Protein AF-D8SMZ9-F1 (afdb_monomer_lite)

Organism: Selaginella moellendorffii (NCBI:txid88036)

InterPro domains:
  IPR001005 SANT/Myb domain [PF00249] (5-55)
  IPR001005 SANT/Myb domain [PS50090] (1-57)
  IPR001005 SANT/Myb domain [SM00717] (4-57)
  IPR009057 Homedomain-like superfamily [SSF46689] (3-56)
 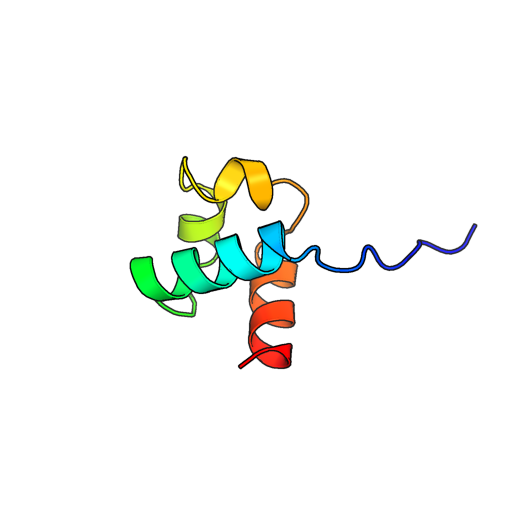 IPR017930 Myb domain [PS51294] (1-57)
  IPR044597 Single myb histone 1-6 [PTHR46267] (2-57)

Secondary structure (DSSP, 8-state):
------PPPHHHHHHHHHHHHHH-TT-HHHHHHSTTTTTTTTTS-HHHHHHHHHHH-

Sequence (57 aa):
VGQQKQKWTAEEEAALRAGVEKYGAGKWRAIQKDEEFGPVLVSRSNVDLKDKWRNIS

pLDDT: mean 87.16, std 13.39, range [39.72, 95.0]

Structure (mmCIF, N/CA/C/O backbone):
data_AF-D8SMZ9-F1
#
_entry.id   AF-D8SMZ9-F1
#
loop_
_atom_site.group_PDB
_atom_site.id
_atom_site.type_symbol
_atom_site.label_atom_id
_atom_site.label_alt_id
_atom_site.label_comp_id
_atom_site.label_asym_id
_atom_site.label_entity_id
_atom_site.label_seq_id
_atom_site.pdbx_PDB_ins_code
_atom_site.Cartn_x
_atom_site.Cartn_y
_atom_site.Cartn_z
_atom_site.occupancy
_atom_site.B_iso_or_equiv
_atom_site.auth_seq_id
_atom_site.auth_comp_id
_atom_site.auth_asym_id
_atom_site.auth_atom_id
_atom_site.pdbx_PDB_model_num
ATOM 1 N N . VAL A 1 1 ? 26.019 1.470 10.120 1.00 39.72 1 VAL A N 1
ATOM 2 C CA . VAL A 1 1 ? 24.664 2.034 10.321 1.00 39.72 1 VAL A CA 1
ATOM 3 C C . VAL A 1 1 ? 23.672 0.971 9.890 1.00 39.72 1 VAL A C 1
ATOM 5 O O . VAL A 1 1 ? 23.664 0.611 8.722 1.00 39.72 1 VAL A O 1
ATOM 8 N N . GLY A 1 2 ? 22.969 0.353 10.842 1.00 46.88 2 GLY A N 1
ATOM 9 C CA . GLY A 1 2 ? 22.022 -0.721 10.543 1.00 46.88 2 GLY A CA 1
ATOM 10 C C . GLY A 1 2 ? 20.835 -0.153 9.778 1.00 46.88 2 GLY A C 1
ATOM 11 O O . GLY A 1 2 ? 20.209 0.792 10.248 1.00 46.88 2 GLY A O 1
ATOM 12 N N . GLN A 1 3 ? 20.556 -0.698 8.599 1.00 44.72 3 GLN A N 1
ATOM 13 C CA . GLN A 1 3 ? 19.377 -0.367 7.810 1.00 44.72 3 GLN A CA 1
ATOM 14 C C . GLN A 1 3 ? 18.150 -0.688 8.671 1.00 44.72 3 GLN A C 1
ATOM 16 O O . GLN A 1 3 ? 17.807 -1.855 8.868 1.00 44.72 3 GLN A O 1
ATOM 21 N N . GLN A 1 4 ? 17.560 0.338 9.292 1.00 53.12 4 GLN A N 1
ATOM 22 C CA . GLN A 1 4 ? 16.351 0.187 10.089 1.00 53.12 4 GLN A CA 1
ATOM 23 C C . GLN A 1 4 ? 15.312 -0.452 9.174 1.00 53.12 4 GLN A C 1
ATOM 25 O O . GLN A 1 4 ? 14.904 0.154 8.187 1.00 53.12 4 GLN A O 1
ATOM 30 N N . LYS A 1 5 ? 14.935 -1.703 9.466 1.00 58.03 5 LYS A N 1
ATOM 31 C CA . LYS A 1 5 ? 13.836 -2.388 8.784 1.00 58.03 5 LYS A CA 1
ATOM 32 C C . LYS A 1 5 ? 12.622 -1.479 8.900 1.00 58.03 5 LYS A C 1
ATOM 34 O O . LYS A 1 5 ? 12.046 -1.370 9.982 1.00 58.03 5 LYS A O 1
ATOM 39 N N . GLN A 1 6 ? 12.295 -0.783 7.817 1.00 67.62 6 GLN A N 1
ATOM 40 C CA . GLN A 1 6 ? 11.198 0.165 7.778 1.00 67.62 6 GLN A CA 1
ATOM 41 C C . GLN A 1 6 ? 9.923 -0.637 8.029 1.00 67.62 6 GLN A C 1
ATOM 43 O O . GLN A 1 6 ? 9.465 -1.383 7.157 1.00 67.62 6 GLN A O 1
ATOM 48 N N . LYS A 1 7 ? 9.409 -0.567 9.262 1.00 81.88 7 LYS A N 1
ATOM 49 C CA . LYS A 1 7 ? 8.168 -1.239 9.643 1.00 81.88 7 LYS A CA 1
ATOM 50 C C . LYS A 1 7 ? 7.059 -0.710 8.747 1.00 81.88 7 LYS A C 1
ATOM 52 O O . LYS A 1 7 ? 7.061 0.463 8.392 1.00 81.88 7 LYS A O 1
ATOM 57 N N . TRP A 1 8 ? 6.170 -1.601 8.343 1.00 88.56 8 TRP A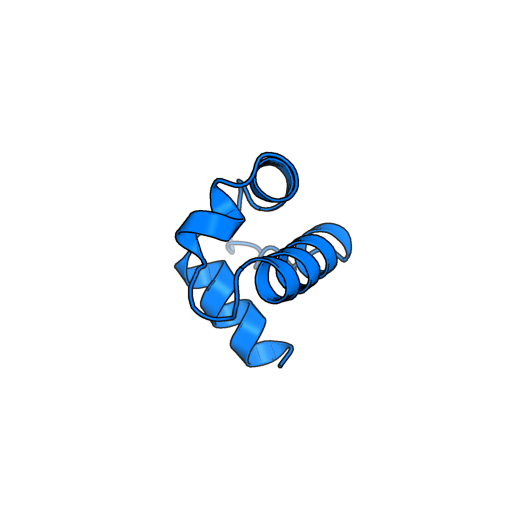 N 1
ATOM 58 C CA . TRP A 1 8 ? 4.961 -1.201 7.644 1.00 88.56 8 TRP A CA 1
ATOM 59 C C . TRP A 1 8 ? 4.106 -0.371 8.586 1.00 88.56 8 TRP A C 1
ATOM 61 O O . TRP A 1 8 ? 3.922 -0.760 9.743 1.00 88.56 8 TRP A O 1
ATOM 71 N N . THR A 1 9 ? 3.645 0.777 8.113 1.00 89.81 9 THR A N 1
ATOM 72 C CA . THR A 1 9 ? 2.668 1.576 8.846 1.00 89.81 9 THR A CA 1
ATOM 73 C C . THR A 1 9 ? 1.269 1.015 8.611 1.00 89.81 9 THR A C 1
ATOM 75 O O . THR A 1 9 ? 1.017 0.327 7.621 1.00 89.81 9 THR A O 1
ATOM 78 N N . ALA A 1 10 ? 0.337 1.334 9.510 1.00 90.31 10 ALA A N 1
ATOM 7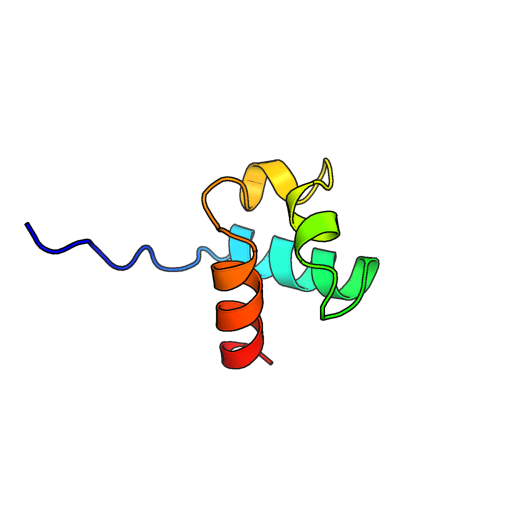9 C CA . ALA A 1 10 ? -1.058 0.930 9.354 1.00 90.31 10 ALA A CA 1
ATOM 80 C C . ALA A 1 10 ? -1.666 1.444 8.035 1.00 90.31 10 ALA A C 1
ATOM 82 O O . ALA A 1 10 ? -2.494 0.763 7.440 1.00 90.31 10 ALA A O 1
ATOM 83 N N . GLU A 1 11 ? -1.220 2.609 7.559 1.00 91.81 11 GLU A N 1
ATOM 84 C CA . GLU A 1 11 ? -1.654 3.202 6.293 1.00 91.81 11 GLU A CA 1
ATOM 85 C C . GLU A 1 11 ? -1.163 2.384 5.090 1.00 91.81 11 GLU A C 1
ATOM 87 O O . GLU A 1 11 ? -1.953 2.043 4.213 1.00 91.81 11 GLU A O 1
ATOM 92 N N . GLU A 1 12 ? 0.106 1.960 5.093 1.00 92.56 12 GLU A N 1
ATOM 93 C CA . GLU A 1 12 ? 0.654 1.071 4.060 1.00 92.56 12 GLU A CA 1
ATOM 94 C C . GLU A 1 12 ? -0.023 -0.307 4.075 1.00 92.56 12 GLU A C 1
ATOM 96 O O . GLU A 1 12 ? -0.309 -0.874 3.022 1.00 92.56 12 GLU A O 1
ATOM 101 N N . GLU A 1 13 ? -0.298 -0.866 5.258 1.00 93.31 13 GLU A N 1
ATOM 102 C CA . GLU A 1 13 ? -1.009 -2.145 5.380 1.00 93.31 13 GLU A CA 1
ATOM 103 C C . GLU A 1 13 ? -2.460 -2.043 4.901 1.00 93.31 13 GLU A C 1
ATOM 105 O O . GLU A 1 13 ? -2.944 -2.958 4.231 1.00 93.31 13 GLU A O 1
ATOM 110 N N . ALA A 1 14 ? -3.142 -0.940 5.213 1.00 94.06 14 ALA A N 1
ATOM 111 C CA . ALA A 1 14 ? -4.492 -0.666 4.739 1.00 94.06 14 ALA A CA 1
ATOM 112 C C . ALA A 1 14 ? -4.518 -0.492 3.215 1.00 94.06 14 ALA A C 1
ATOM 114 O O . ALA A 1 14 ? -5.316 -1.153 2.553 1.00 94.06 14 ALA A O 1
ATOM 115 N N . ALA A 1 15 ? -3.602 0.302 2.651 1.00 94.50 15 ALA A N 1
ATOM 116 C CA . ALA A 1 15 ? -3.462 0.481 1.207 1.00 94.50 15 ALA A CA 1
ATOM 117 C C . ALA A 1 15 ? -3.131 -0.840 0.494 1.00 94.50 15 ALA A C 1
ATOM 119 O O . ALA A 1 15 ? -3.683 -1.133 -0.564 1.00 94.50 15 ALA A O 1
ATOM 120 N N . LEU A 1 16 ? -2.282 -1.686 1.088 1.00 94.56 16 LEU A N 1
ATOM 121 C CA . LEU A 1 16 ? -1.985 -3.015 0.557 1.00 94.56 16 LEU A CA 1
ATOM 122 C C . LEU A 1 16 ? -3.218 -3.926 0.580 1.00 94.56 16 LEU A C 1
ATOM 124 O O . LEU A 1 16 ? -3.496 -4.575 -0.424 1.00 94.56 16 LEU A O 1
ATOM 128 N N . ARG A 1 17 ? -3.968 -3.981 1.689 1.00 94.19 17 ARG A N 1
ATOM 129 C CA . ARG A 1 17 ? -5.202 -4.783 1.776 1.00 94.19 17 ARG A CA 1
ATOM 130 C C . ARG A 1 17 ? -6.258 -4.306 0.789 1.00 94.19 17 ARG A C 1
ATOM 132 O O . ARG A 1 17 ? -6.757 -5.123 0.025 1.00 94.19 17 ARG A O 1
ATOM 139 N N . ALA A 1 18 ? -6.536 -3.006 0.757 1.00 95.00 18 ALA A N 1
ATOM 140 C CA . ALA A 1 18 ? -7.496 -2.412 -0.168 1.00 95.00 18 ALA A CA 1
ATOM 141 C C . ALA A 1 18 ? -7.072 -2.620 -1.630 1.00 95.00 18 ALA A C 1
ATOM 143 O O . ALA A 1 18 ? -7.880 -3.019 -2.464 1.00 95.00 18 ALA A O 1
ATOM 144 N N . GLY A 1 19 ? -5.785 -2.452 -1.939 1.00 94.69 19 GLY A N 1
ATOM 145 C CA . GLY A 1 19 ? -5.243 -2.728 -3.263 1.00 94.69 19 GLY A CA 1
ATOM 146 C C . GLY A 1 19 ? -5.366 -4.194 -3.670 1.00 94.69 19 GLY A C 1
ATOM 147 O O . GLY A 1 19 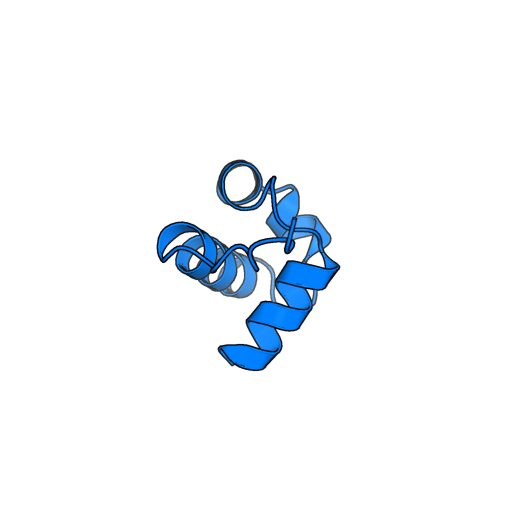? -5.753 -4.488 -4.800 1.00 94.69 19 GLY A O 1
ATOM 148 N N . VAL A 1 20 ? -5.074 -5.127 -2.763 1.00 94.56 20 VAL A N 1
ATOM 149 C CA . VAL A 1 20 ? -5.246 -6.565 -3.017 1.00 94.56 20 VAL A CA 1
ATOM 150 C C . VAL A 1 20 ? -6.716 -6.939 -3.167 1.00 94.56 20 VAL A C 1
ATOM 152 O O . VAL A 1 20 ? -7.025 -7.765 -4.018 1.00 94.56 20 VAL A O 1
ATOM 155 N N . GLU A 1 21 ? -7.618 -6.327 -2.408 1.00 93.81 21 GLU A N 1
ATOM 156 C CA . GLU A 1 21 ? -9.061 -6.535 -2.542 1.00 93.81 21 GLU A CA 1
ATOM 157 C C . GLU A 1 21 ? -9.591 -5.990 -3.880 1.00 93.81 21 GLU A C 1
ATOM 159 O O . GLU A 1 21 ? -10.349 -6.672 -4.568 1.00 93.81 21 GLU A O 1
ATOM 164 N N . LYS A 1 22 ? -9.117 -4.813 -4.310 1.00 94.88 22 LYS A N 1
ATOM 165 C CA . LYS A 1 22 ? -9.512 -4.155 -5.569 1.00 94.88 22 LYS A CA 1
ATOM 166 C C . LYS A 1 22 ? -8.956 -4.850 -6.816 1.00 94.88 22 LYS A C 1
ATOM 168 O O . LYS A 1 22 ? -9.669 -5.006 -7.804 1.00 94.88 22 LYS A O 1
ATOM 173 N N . TYR A 1 23 ? -7.677 -5.234 -6.806 1.00 94.56 23 TYR A N 1
ATOM 174 C CA . TYR A 1 23 ? -6.976 -5.769 -7.986 1.00 94.56 23 TYR A CA 1
ATOM 175 C C . TYR A 1 23 ? -6.740 -7.281 -7.957 1.00 94.56 23 TYR A C 1
ATOM 177 O O . TYR A 1 23 ? -6.527 -7.890 -9.009 1.00 94.56 23 TYR A O 1
ATOM 185 N N . GLY A 1 24 ? -6.727 -7.887 -6.775 1.00 92.50 24 GLY A N 1
ATOM 186 C CA . GLY A 1 24 ? -6.358 -9.280 -6.550 1.00 92.50 24 GLY A CA 1
ATOM 187 C C . GLY A 1 24 ? -4.897 -9.475 -6.130 1.00 92.50 24 GLY A C 1
ATOM 188 O O . GLY A 1 24 ? -3.972 -8.777 -6.570 1.00 92.50 24 GLY A O 1
ATOM 189 N N . ALA A 1 25 ? -4.669 -10.497 -5.302 1.00 90.81 25 ALA A N 1
ATOM 190 C CA . ALA A 1 25 ? -3.331 -10.897 -4.877 1.00 90.81 25 ALA A CA 1
ATOM 191 C C . ALA A 1 25 ? -2.494 -11.324 -6.098 1.00 90.81 25 ALA A C 1
ATOM 193 O O . ALA A 1 25 ? -2.909 -12.162 -6.895 1.00 90.81 25 ALA A O 1
ATOM 194 N N . GLY A 1 26 ? -1.307 -10.733 -6.265 1.00 89.94 26 GLY A N 1
ATOM 195 C CA . GLY A 1 26 ? -0.438 -10.958 -7.431 1.00 89.94 26 GLY A CA 1
ATOM 196 C C . GLY A 1 26 ? -0.374 -9.786 -8.414 1.00 89.94 26 GLY A C 1
ATOM 197 O O . GLY A 1 26 ? 0.581 -9.692 -9.188 1.0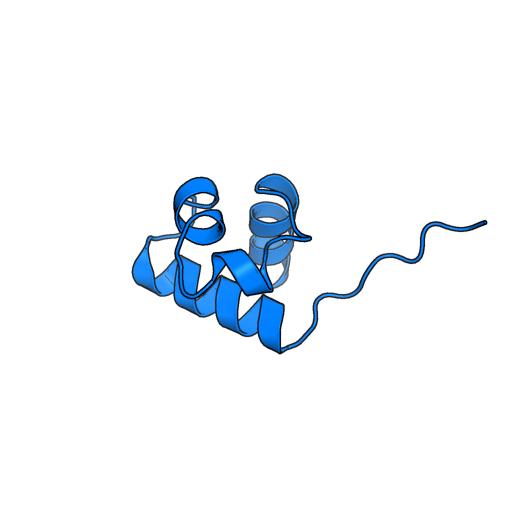0 89.94 26 GLY A O 1
ATOM 198 N N . LYS A 1 27 ? -1.316 -8.837 -8.348 1.00 94.25 27 LYS A N 1
ATOM 199 C CA . LYS A 1 27 ? -1.318 -7.612 -9.167 1.00 94.25 27 LYS A CA 1
ATOM 200 C C . LYS A 1 27 ? -0.554 -6.453 -8.505 1.00 94.25 27 LYS A C 1
ATOM 202 O O . LYS A 1 27 ? -0.947 -5.299 -8.624 1.00 94.25 27 LYS A O 1
ATOM 207 N N . TRP A 1 28 ? 0.592 -6.734 -7.876 1.00 94.38 28 TRP A N 1
ATOM 208 C CA . TRP A 1 28 ? 1.396 -5.754 -7.117 1.00 94.38 28 TRP A CA 1
ATOM 209 C C . TRP A 1 28 ? 1.752 -4.502 -7.921 1.00 94.38 28 TRP A C 1
ATOM 211 O O . TRP A 1 28 ? 1.577 -3.392 -7.439 1.00 94.38 28 TRP A O 1
ATOM 221 N N . ARG A 1 29 ? 2.159 -4.681 -9.186 1.00 93.44 29 ARG A N 1
ATOM 222 C CA . ARG A 1 29 ? 2.468 -3.563 -10.094 1.00 93.44 29 ARG A CA 1
ATOM 223 C C . ARG A 1 29 ? 1.273 -2.656 -10.360 1.00 93.44 29 ARG A C 1
ATOM 225 O O . ARG A 1 29 ? 1.485 -1.480 -10.620 1.00 93.44 29 ARG A O 1
ATOM 232 N N . ALA A 1 30 ? 0.059 -3.207 -10.387 1.00 94.38 30 ALA A N 1
ATOM 233 C CA . ALA A 1 30 ? -1.149 -2.414 -10.579 1.00 94.38 30 ALA A CA 1
ATOM 234 C C . ALA A 1 30 ? -1.471 -1.644 -9.297 1.00 94.38 30 ALA A C 1
ATOM 236 O O . ALA A 1 30 ? -1.665 -0.441 -9.363 1.00 94.38 30 ALA A O 1
ATOM 237 N N . ILE A 1 31 ? -1.390 -2.313 -8.143 1.00 94.38 31 ILE A N 1
ATOM 238 C CA . ILE A 1 31 ? -1.603 -1.710 -6.820 1.00 94.38 31 ILE A CA 1
ATOM 239 C C . ILE A 1 31 ? -0.619 -0.558 -6.571 1.00 94.38 31 ILE A C 1
ATOM 241 O O . ILE A 1 31 ? -1.020 0.523 -6.173 1.00 94.38 31 ILE A O 1
ATOM 245 N N . GLN A 1 32 ? 0.667 -0.749 -6.867 1.00 92.00 32 GLN A N 1
ATOM 246 C CA . GLN A 1 32 ? 1.693 0.286 -6.699 1.00 92.00 32 GLN A CA 1
ATOM 247 C C . GLN A 1 32 ? 1.508 1.483 -7.653 1.00 92.00 32 GLN A C 1
ATOM 249 O O . GLN A 1 32 ? 1.996 2.572 -7.376 1.00 92.00 32 GLN A O 1
ATOM 254 N N . LYS A 1 33 ? 0.860 1.280 -8.805 1.00 91.94 33 LYS A N 1
ATOM 255 C CA . LYS A 1 33 ? 0.605 2.334 -9.799 1.00 91.94 33 LYS A CA 1
ATOM 256 C C . LYS A 1 33 ? -0.769 2.985 -9.661 1.00 91.94 33 LYS A C 1
ATOM 258 O O . LYS A 1 33 ? -1.052 3.912 -10.411 1.00 91.94 33 LYS A O 1
ATOM 263 N N . ASP A 1 34 ? -1.615 2.470 -8.780 1.00 93.88 34 ASP A N 1
ATOM 264 C CA . ASP A 1 34 ? -2.930 3.034 -8.514 1.00 93.88 34 ASP A CA 1
ATOM 265 C C . ASP A 1 34 ? -2.762 4.423 -7.875 1.00 93.88 34 ASP A C 1
ATOM 267 O O . ASP A 1 34 ? -1.833 4.651 -7.100 1.00 93.88 34 ASP A O 1
ATOM 271 N N . GLU A 1 35 ? -3.618 5.373 -8.242 1.00 93.56 35 GLU A N 1
ATOM 272 C CA . GLU A 1 35 ? -3.525 6.758 -7.762 1.00 93.56 35 GLU A CA 1
ATOM 273 C C . GLU A 1 35 ? -3.861 6.890 -6.266 1.00 93.56 35 GLU A C 1
ATOM 275 O O . GLU A 1 35 ? -3.420 7.834 -5.616 1.00 93.56 35 GLU A O 1
ATOM 280 N N . GLU A 1 36 ? -4.597 5.927 -5.712 1.00 91.25 36 GLU A N 1
ATOM 281 C CA . GLU A 1 36 ? -5.037 5.863 -4.320 1.00 91.25 36 GLU A CA 1
ATOM 282 C C . GLU A 1 36 ? -3.982 5.167 -3.441 1.00 91.25 36 GLU A C 1
ATOM 284 O O . GLU A 1 36 ? -3.633 5.661 -2.369 1.00 91.25 36 GLU A O 1
ATOM 289 N N . PHE A 1 37 ? -3.416 4.044 -3.903 1.00 93.56 37 PHE A N 1
ATOM 290 C CA . PHE A 1 37 ? -2.449 3.258 -3.116 1.00 93.56 37 PHE A CA 1
ATOM 291 C C . PHE A 1 37 ? -0.987 3.564 -3.442 1.00 93.56 37 PHE A C 1
ATOM 293 O O . PHE A 1 37 ? -0.115 3.432 -2.582 1.00 93.56 37 PHE A O 1
ATOM 300 N N . GLY A 1 38 ? -0.693 3.961 -4.676 1.00 91.25 38 GLY A N 1
ATOM 301 C CA . GLY A 1 38 ? 0.658 4.221 -5.161 1.00 91.25 38 GLY A CA 1
ATOM 302 C C . GLY A 1 38 ? 1.422 5.271 -4.356 1.00 91.25 38 GLY A C 1
ATOM 303 O O . GLY A 1 38 ? 2.566 4.996 -4.002 1.00 91.25 38 GLY A O 1
ATOM 304 N N . PRO A 1 39 ? 0.827 6.424 -3.987 1.00 93.62 39 PRO A N 1
ATOM 305 C CA . PRO A 1 39 ? 1.488 7.415 -3.137 1.00 93.62 39 PRO A CA 1
ATOM 306 C C . PRO A 1 39 ? 1.865 6.863 -1.757 1.00 93.62 39 PRO A C 1
ATOM 308 O O . PRO A 1 39 ? 2.951 7.149 -1.258 1.00 93.62 39 PRO A O 1
ATOM 311 N N . VAL A 1 40 ? 1.004 6.028 -1.166 1.00 93.06 40 VAL A N 1
ATOM 312 C CA . VAL A 1 40 ? 1.231 5.399 0.148 1.00 93.06 40 VAL A CA 1
ATOM 313 C C . VAL A 1 40 ? 2.315 4.321 0.051 1.00 93.06 40 VAL A C 1
ATOM 315 O O . VAL A 1 40 ? 3.181 4.198 0.913 1.00 93.06 40 VAL A O 1
ATOM 318 N N . LEU A 1 41 ? 2.305 3.553 -1.038 1.00 92.38 41 LEU A N 1
ATOM 319 C CA . LEU A 1 41 ? 3.196 2.420 -1.275 1.00 92.38 41 LEU A CA 1
ATOM 320 C C . LEU A 1 41 ? 4.435 2.794 -2.101 1.00 92.38 41 LEU A C 1
ATOM 322 O O . LEU A 1 41 ? 5.184 1.909 -2.508 1.00 92.38 41 LEU A O 1
ATOM 326 N N . VAL A 1 42 ? 4.691 4.084 -2.340 1.00 89.75 42 VAL A N 1
ATOM 327 C CA . VAL A 1 42 ? 5.780 4.562 -3.213 1.00 89.75 42 VAL A CA 1
ATOM 328 C C . VAL A 1 42 ? 7.159 4.137 -2.706 1.00 89.75 42 VAL A C 1
ATOM 330 O O . VAL A 1 42 ? 8.069 3.874 -3.489 1.00 89.75 42 VAL A O 1
ATOM 333 N N . SER A 1 43 ? 7.300 4.018 -1.383 1.00 87.69 43 SER A N 1
ATOM 334 C CA . SER A 1 43 ? 8.524 3.557 -0.716 1.00 87.69 43 SER A CA 1
ATOM 335 C C . SER A 1 43 ? 8.630 2.029 -0.628 1.00 87.69 43 SER A C 1
ATOM 337 O O . SER A 1 43 ? 9.618 1.511 -0.109 1.00 87.69 43 SER A O 1
ATOM 339 N N . ARG A 1 44 ? 7.627 1.287 -1.112 1.00 90.31 44 ARG A N 1
ATOM 340 C CA . ARG A 1 44 ? 7.586 -0.181 -1.118 1.00 90.31 44 ARG A CA 1
ATOM 341 C C . ARG A 1 44 ? 7.707 -0.687 -2.538 1.00 90.31 44 ARG A C 1
ATOM 343 O O . ARG A 1 44 ? 6.989 -0.240 -3.423 1.00 90.31 44 ARG A O 1
ATOM 350 N N . SER A 1 45 ? 8.579 -1.660 -2.770 1.00 91.38 45 SER A N 1
ATOM 351 C CA . SER A 1 45 ? 8.683 -2.306 -4.076 1.00 91.38 45 SER A CA 1
ATOM 352 C C . SER A 1 45 ? 7.584 -3.354 -4.262 1.00 91.38 45 SER A C 1
ATOM 354 O O . SER A 1 45 ? 7.023 -3.877 -3.303 1.00 91.38 45 SER A O 1
ATOM 356 N N . ASN A 1 46 ? 7.344 -3.779 -5.505 1.00 91.00 46 ASN A N 1
ATOM 357 C CA . ASN A 1 46 ? 6.458 -4.919 -5.794 1.00 91.00 46 ASN A CA 1
ATOM 358 C C . ASN A 1 46 ? 6.842 -6.199 -5.037 1.00 91.00 46 ASN A C 1
ATOM 360 O O . ASN A 1 46 ? 5.976 -7.008 -4.708 1.00 91.00 46 ASN A O 1
ATOM 364 N N . VAL A 1 47 ? 8.136 -6.374 -4.756 1.00 91.19 47 VAL A N 1
ATOM 365 C CA . VAL A 1 47 ? 8.639 -7.470 -3.923 1.00 91.19 47 VAL A CA 1
ATOM 366 C C . VAL A 1 47 ? 8.213 -7.283 -2.467 1.00 91.19 47 VAL A C 1
ATOM 368 O O . VAL A 1 47 ? 7.680 -8.227 -1.895 1.00 91.19 47 VAL A O 1
ATOM 371 N N . ASP A 1 48 ? 8.360 -6.081 -1.900 1.00 91.44 48 ASP A N 1
ATOM 372 C CA . ASP A 1 48 ? 7.918 -5.773 -0.534 1.00 91.44 48 ASP A CA 1
ATOM 373 C C . ASP A 1 48 ? 6.413 -5.994 -0.364 1.00 91.44 48 ASP A C 1
ATOM 375 O O . ASP A 1 48 ? 5.997 -6.592 0.621 1.00 91.44 48 ASP A O 1
ATOM 379 N N . LEU A 1 49 ? 5.601 -5.561 -1.335 1.00 93.25 49 LEU A N 1
ATOM 380 C CA . LEU A 1 49 ? 4.145 -5.755 -1.338 1.00 93.25 49 LEU A CA 1
ATOM 381 C C . LEU A 1 49 ? 3.784 -7.242 -1.259 1.00 93.25 49 LEU A C 1
ATOM 383 O O . LEU A 1 49 ? 2.983 -7.654 -0.419 1.00 93.25 49 LEU A O 1
ATOM 387 N N . LYS A 1 50 ? 4.425 -8.060 -2.103 1.00 92.56 50 LYS A N 1
ATOM 388 C CA . LYS A 1 50 ? 4.248 -9.513 -2.103 1.00 92.56 50 LYS A CA 1
ATOM 389 C C . LYS A 1 50 ? 4.685 -10.128 -0.777 1.00 92.56 50 LYS A C 1
ATOM 391 O O . LYS A 1 50 ? 3.966 -10.959 -0.230 1.00 92.56 50 LYS A O 1
ATOM 396 N N . ASP A 1 51 ? 5.874 -9.778 -0.297 1.00 91.81 51 ASP A N 1
ATOM 397 C CA . ASP A 1 51 ? 6.450 -10.381 0.903 1.00 91.81 51 ASP A CA 1
ATOM 398 C C . ASP A 1 51 ? 5.637 -10.013 2.141 1.00 91.81 51 ASP A C 1
ATOM 400 O O . ASP A 1 51 ? 5.254 -10.882 2.925 1.00 91.81 51 ASP A O 1
ATOM 404 N N . LYS A 1 52 ? 5.247 -8.741 2.251 1.00 91.50 52 LYS A N 1
ATOM 405 C CA . LYS A 1 52 ? 4.351 -8.279 3.299 1.00 91.50 52 LYS A CA 1
ATOM 406 C C . LYS A 1 52 ? 3.036 -9.027 3.257 1.00 91.50 52 LYS A C 1
ATOM 408 O O . LYS A 1 52 ? 2.661 -9.554 4.297 1.00 91.50 52 LYS A O 1
ATOM 413 N N . TRP A 1 53 ? 2.387 -9.125 2.092 1.00 92.88 53 TRP A N 1
ATOM 414 C CA . TRP A 1 53 ? 1.120 -9.843 1.945 1.00 92.88 53 TRP A CA 1
ATOM 415 C C . TRP A 1 53 ? 1.211 -11.278 2.466 1.00 92.88 53 TRP A C 1
ATOM 417 O O . TRP A 1 53 ? 0.345 -11.707 3.213 1.00 92.88 53 TRP A O 1
ATOM 427 N N . ARG A 1 54 ? 2.298 -11.998 2.171 1.00 89.62 54 ARG A N 1
ATOM 428 C CA . ARG A 1 54 ? 2.515 -13.364 2.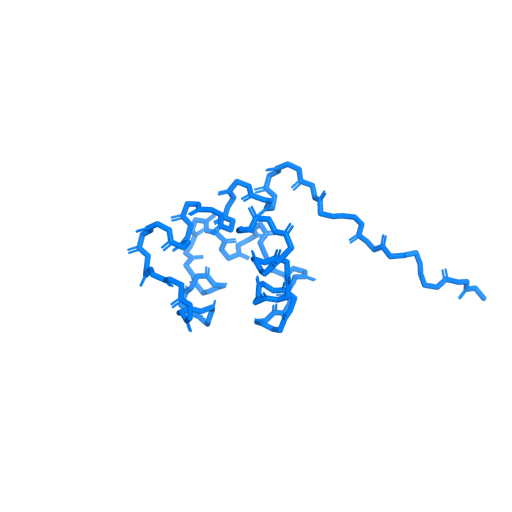685 1.00 89.62 54 ARG A CA 1
ATOM 429 C C . ARG A 1 54 ? 2.662 -13.450 4.206 1.00 89.62 54 ARG A C 1
ATOM 431 O O . ARG A 1 54 ? 2.487 -14.532 4.745 1.00 89.62 54 ARG A O 1
ATOM 438 N N . ASN A 1 55 ? 3.026 -12.355 4.869 1.00 85.38 55 ASN A N 1
ATOM 439 C CA . ASN A 1 55 ? 3.143 -12.280 6.325 1.00 85.38 55 ASN A CA 1
ATOM 440 C C . ASN A 1 55 ? 1.853 -11.784 7.013 1.00 85.38 55 ASN A C 1
ATOM 442 O O . ASN A 1 55 ? 1.722 -11.972 8.218 1.00 85.38 55 ASN A O 1
ATOM 446 N N . ILE A 1 56 ? 0.939 -11.114 6.295 1.00 82.00 56 ILE A N 1
ATOM 447 C CA . ILE A 1 56 ? -0.360 -10.638 6.825 1.00 82.00 56 ILE A CA 1
ATOM 448 C C . ILE A 1 56 ? -1.564 -11.469 6.357 1.00 82.00 56 ILE A C 1
ATOM 450 O O . ILE A 1 56 ? -2.657 -11.251 6.878 1.00 82.00 56 ILE A O 1
ATOM 454 N N . SER A 1 57 ? -1.374 -12.350 5.369 1.00 62.41 57 SER A N 1
ATOM 455 C CA . SER A 1 57 ? -2.373 -13.289 4.841 1.00 62.41 57 SER A CA 1
ATOM 456 C C . SER A 1 57 ? -2.410 -14.600 5.611 1.00 62.41 57 SER A C 1
ATOM 458 O O . SER A 1 57 ? -1.387 -14.968 6.227 1.00 62.41 57 SER A O 1
#

Radius of gyration: 10.86 Å; chains: 1; bounding box: 34×21×21 Å

Foldseek 3Di:
DDPPPPDDDPLLVVLLVVLCVVPNQPVLVVSCPDPRSVVVCVVPDSVNSNVVVVVVD